Protein AF-A0ABC8RAA7-F1 (afdb_monomer_lite)

pLDDT: mean 89.94, std 8.85, range [50.09, 96.94]

Radius of gyration: 13.35 Å; chains: 1; bounding box: 34×23×30 Å

Structure (mmCIF, N/CA/C/O backbone):
data_AF-A0ABC8RAA7-F1
#
_entry.id   AF-A0ABC8RAA7-F1
#
loop_
_atom_site.group_PDB
_atom_site.id
_atom_site.type_symbol
_atom_site.label_atom_id
_atom_site.label_alt_id
_atom_site.label_comp_id
_atom_site.label_asym_id
_atom_site.label_entity_id
_atom_site.label_seq_id
_atom_site.pdbx_PDB_ins_code
_atom_site.Cartn_x
_atom_site.Cartn_y
_atom_site.Cartn_z
_atom_site.occupancy
_atom_site.B_iso_or_equiv
_atom_site.auth_seq_id
_atom_site.auth_comp_id
_atom_site.auth_asym_id
_atom_site.auth_atom_id
_atom_site.pdbx_PDB_model_num
ATOM 1 N N . LYS A 1 1 ? -13.192 12.636 5.293 1.00 50.09 1 LYS A N 1
ATOM 2 C CA . LYS A 1 1 ? -1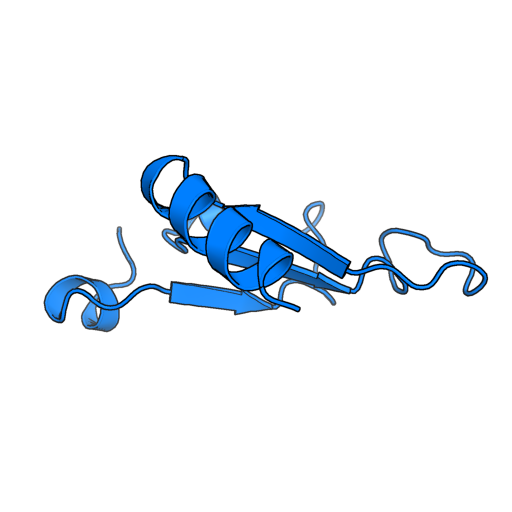4.004 11.397 5.406 1.00 50.09 1 LYS A CA 1
ATOM 3 C C . LYS A 1 1 ? -13.033 10.240 5.606 1.00 50.09 1 LYS A C 1
ATOM 5 O O . LYS A 1 1 ? -12.297 9.963 4.678 1.00 50.09 1 LYS A O 1
ATOM 10 N N . LYS A 1 2 ? -12.967 9.624 6.792 1.00 57.00 2 LYS A N 1
ATOM 11 C CA . LYS A 1 2 ? -12.229 8.360 6.975 1.00 57.00 2 LYS A CA 1
ATOM 12 C C . LYS A 1 2 ? -13.069 7.238 6.359 1.00 57.00 2 LYS A C 1
ATOM 14 O O . LYS A 1 2 ? -14.293 7.307 6.470 1.00 57.00 2 LYS A O 1
ATOM 19 N N . ALA A 1 3 ? -12.450 6.300 5.648 1.00 62.91 3 ALA A N 1
ATOM 20 C CA . ALA A 1 3 ? -13.113 5.259 4.858 1.00 62.91 3 ALA A CA 1
ATOM 21 C C . ALA A 1 3 ? -14.309 4.622 5.601 1.00 62.91 3 ALA A C 1
ATOM 23 O O . ALA A 1 3 ? -14.134 3.859 6.548 1.00 62.91 3 ALA A O 1
ATOM 24 N N . GLY A 1 4 ? -15.532 4.987 5.196 1.00 77.44 4 GLY A N 1
ATOM 25 C CA . GLY A 1 4 ? -16.724 4.969 6.058 1.00 77.44 4 GLY A CA 1
ATOM 26 C C . GLY A 1 4 ? -16.957 3.688 6.866 1.00 77.44 4 GLY A C 1
ATOM 27 O O . GLY A 1 4 ? -17.083 3.755 8.086 1.00 77.44 4 GLY A O 1
ATOM 28 N N . ILE A 1 5 ? -16.988 2.526 6.203 1.00 83.94 5 ILE A N 1
ATOM 29 C CA . ILE A 1 5 ? -17.293 1.232 6.845 1.00 83.94 5 ILE A CA 1
ATOM 30 C C . ILE A 1 5 ? -16.113 0.714 7.675 1.00 83.94 5 ILE A C 1
ATOM 32 O O . ILE A 1 5 ? -16.318 0.205 8.775 1.00 83.94 5 ILE A O 1
ATOM 36 N N . ALA A 1 6 ? -14.889 0.836 7.159 1.00 86.19 6 ALA A N 1
ATOM 37 C CA . ALA A 1 6 ? -13.691 0.359 7.845 1.00 86.19 6 ALA A CA 1
ATOM 38 C C . ALA A 1 6 ? -13.450 1.157 9.130 1.00 86.19 6 ALA A C 1
ATOM 40 O O . ALA A 1 6 ? -13.288 0.576 10.202 1.00 86.19 6 ALA A O 1
ATOM 41 N N . TYR A 1 7 ? -13.567 2.484 9.040 1.00 84.75 7 TYR A N 1
ATOM 42 C CA . TYR A 1 7 ? -13.449 3.368 10.190 1.00 84.75 7 TYR A CA 1
ATOM 43 C C . TYR A 1 7 ? -14.505 3.069 11.261 1.00 84.75 7 TYR A C 1
ATOM 45 O O . TYR A 1 7 ? -14.170 2.975 12.439 1.00 84.75 7 TYR A O 1
ATOM 53 N N . ALA A 1 8 ? -15.764 2.842 10.864 1.00 88.31 8 ALA A N 1
ATOM 54 C CA . ALA A 1 8 ? -16.840 2.486 11.795 1.00 88.31 8 ALA A CA 1
ATOM 55 C C . ALA A 1 8 ? -16.595 1.162 12.545 1.00 88.31 8 ALA A C 1
ATOM 57 O O . ALA A 1 8 ? -17.210 0.920 13.580 1.00 88.31 8 ALA A O 1
ATOM 58 N N . ARG A 1 9 ? -15.701 0.308 12.034 1.00 91.06 9 ARG A N 1
ATOM 59 C CA . ARG A 1 9 ? -15.319 -0.977 12.636 1.00 91.06 9 ARG A CA 1
ATOM 60 C C . ARG A 1 9 ? -13.925 -0.957 13.270 1.00 91.06 9 ARG A C 1
ATOM 62 O O . ARG A 1 9 ? -13.445 -2.008 13.678 1.00 91.06 9 ARG A O 1
ATOM 69 N N . GLY A 1 10 ? -13.271 0.206 13.335 1.00 88.81 10 GLY A N 1
ATOM 70 C CA . GLY A 1 10 ? -11.905 0.334 13.853 1.00 88.81 10 GLY A CA 1
ATOM 71 C C . GLY A 1 10 ? -10.843 -0.376 13.004 1.00 88.81 10 GLY A C 1
ATOM 72 O O . GLY A 1 10 ? -9.770 -0.687 13.512 1.00 88.81 10 GLY A O 1
ATOM 73 N N . ALA A 1 11 ? -11.134 -0.660 11.733 1.00 90.31 11 ALA A N 1
ATOM 74 C CA . ALA A 1 11 ? -10.205 -1.317 10.822 1.00 90.31 11 ALA A CA 1
ATOM 75 C C . ALA A 1 11 ? -9.295 -0.300 10.120 1.00 90.31 11 ALA A C 1
ATOM 77 O O . ALA A 1 11 ? -9.743 0.787 9.750 1.00 90.31 11 ALA A O 1
ATOM 78 N N . LEU A 1 12 ? -8.040 -0.693 9.894 1.00 91.00 12 LEU A N 1
ATOM 79 C CA . LEU A 1 12 ? -7.096 0.058 9.067 1.00 91.00 12 LEU A CA 1
ATOM 80 C C . LEU A 1 12 ? -7.416 -0.132 7.583 1.00 91.00 12 LEU A C 1
ATOM 82 O O . LEU A 1 12 ? -7.756 -1.236 7.149 1.00 91.00 12 LEU A O 1
ATOM 86 N N . VAL A 1 13 ? -7.254 0.929 6.797 1.00 93.50 13 VAL A N 1
ATOM 87 C CA . VAL A 1 13 ? -7.395 0.883 5.340 1.00 93.50 13 VAL A CA 1
ATOM 88 C C . VAL A 1 13 ? -6.042 1.024 4.666 1.00 93.50 13 VAL A C 1
ATOM 90 O O . VAL A 1 13 ? -5.351 2.030 4.829 1.00 93.50 13 VAL A O 1
ATOM 93 N N . LEU A 1 14 ? -5.703 0.020 3.860 1.00 94.44 14 LEU A N 1
ATOM 94 C CA . LEU A 1 14 ? -4.538 0.016 2.989 1.00 94.44 14 LEU A CA 1
ATOM 95 C C . LEU A 1 14 ? -4.974 0.133 1.530 1.00 94.44 14 LEU A C 1
ATOM 97 O O . LEU A 1 14 ? -5.881 -0.575 1.093 1.00 94.44 14 LEU A O 1
ATOM 101 N N . VAL A 1 15 ? -4.298 0.992 0.770 1.00 96.12 15 VAL A N 1
ATOM 102 C CA . VAL A 1 15 ? -4.488 1.110 -0.681 1.00 96.12 15 VAL A CA 1
ATOM 103 C C . VAL A 1 15 ? -3.188 0.763 -1.399 1.00 96.12 15 VAL A C 1
ATOM 105 O O . VAL A 1 15 ? -2.165 1.402 -1.167 1.00 96.12 15 VAL A O 1
ATOM 108 N N . ASP A 1 16 ? -3.226 -0.220 -2.300 1.00 96.81 16 ASP A N 1
ATOM 109 C CA . ASP A 1 16 ? -2.157 -0.412 -3.283 1.00 96.81 16 ASP A CA 1
ATOM 110 C C . ASP A 1 16 ? -2.310 0.641 -4.383 1.00 96.81 16 ASP A C 1
ATOM 112 O O . ASP A 1 16 ? -3.250 0.616 -5.178 1.00 96.81 16 ASP A O 1
ATOM 116 N N . ASN A 1 17 ? -1.380 1.588 -4.406 1.00 96.69 17 ASN A N 1
ATOM 117 C CA . ASN A 1 17 ? -1.359 2.705 -5.336 1.00 96.69 17 ASN A CA 1
ATOM 118 C C . ASN A 1 17 ? -0.232 2.549 -6.374 1.00 96.69 17 ASN A C 1
ATOM 120 O O . ASN A 1 17 ? 0.278 3.531 -6.917 1.00 96.69 17 ASN A O 1
ATOM 124 N N . SER A 1 18 ? 0.189 1.310 -6.655 1.00 94.44 18 SER A N 1
ATOM 125 C CA . SER A 1 18 ? 1.297 1.011 -7.571 1.00 94.44 18 SER A CA 1
ATOM 126 C C . SER A 1 18 ? 1.062 1.486 -9.007 1.00 94.44 18 SER A C 1
ATOM 128 O O . SER A 1 18 ? 2.038 1.798 -9.677 1.00 94.44 18 SER A O 1
ATOM 130 N N . ILE A 1 19 ? -0.188 1.530 -9.489 1.00 94.12 19 ILE A N 1
ATOM 131 C CA . ILE A 1 19 ? -0.510 1.941 -10.871 1.00 94.12 19 ILE A CA 1
ATOM 132 C C . ILE A 1 19 ? -0.613 3.459 -11.004 1.00 94.12 19 ILE A C 1
ATOM 134 O O . ILE A 1 19 ? 0.032 4.043 -11.865 1.00 94.12 19 ILE A O 1
ATOM 138 N N . MET A 1 20 ? -1.404 4.106 -10.146 1.00 94.31 20 MET A N 1
ATOM 139 C CA . MET A 1 20 ? -1.588 5.559 -10.211 1.00 94.31 20 MET A CA 1
ATOM 140 C C . MET A 1 20 ? -0.336 6.309 -9.749 1.00 94.31 20 MET A C 1
ATOM 142 O O . MET A 1 20 ? -0.080 7.418 -10.218 1.00 94.31 20 MET A O 1
ATOM 146 N N . SER A 1 21 ? 0.470 5.696 -8.868 1.00 90.25 21 SER A N 1
ATOM 147 C CA . SER A 1 21 ? 1.618 6.322 -8.201 1.00 90.25 21 SER A CA 1
ATOM 148 C C . SER A 1 21 ? 1.192 7.530 -7.333 1.00 90.25 21 SER A C 1
ATOM 150 O O . SER A 1 21 ? 0.031 7.949 -7.387 1.00 90.25 21 SER A O 1
ATOM 152 N N . PRO A 1 22 ? 2.082 8.121 -6.510 1.00 91.31 22 PRO A N 1
ATOM 153 C CA . PRO A 1 22 ? 1.714 9.300 -5.721 1.00 91.31 22 PRO A CA 1
ATOM 154 C C . PRO A 1 22 ? 1.464 10.546 -6.592 1.00 91.31 22 PRO A C 1
ATOM 156 O O . PRO A 1 22 ? 0.951 11.546 -6.095 1.00 91.31 22 PRO A O 1
ATOM 159 N N . VAL A 1 23 ? 1.814 10.489 -7.884 1.00 94.12 23 VAL A N 1
ATOM 160 C CA . VAL A 1 23 ? 1.636 11.591 -8.837 1.00 94.12 23 VAL A CA 1
ATOM 161 C C . VAL A 1 23 ? 0.172 11.752 -9.250 1.00 94.12 23 VAL A C 1
ATOM 163 O O . VAL A 1 23 ? -0.302 12.879 -9.345 1.00 94.12 23 VAL A O 1
ATOM 166 N N . LEU A 1 24 ? -0.554 10.652 -9.494 1.00 95.31 24 LEU A N 1
ATOM 167 C CA . LEU A 1 24 ? -1.928 10.712 -10.021 1.00 95.31 24 LEU A CA 1
ATOM 168 C C . LEU A 1 24 ? -3.005 10.471 -8.958 1.00 95.31 24 LEU A C 1
ATOM 170 O O . LEU A 1 24 ? -4.180 10.728 -9.209 1.00 95.31 24 LEU A O 1
ATOM 174 N N . SER A 1 25 ? -2.637 9.950 -7.787 1.00 96.38 25 SER A N 1
ATOM 175 C CA . SER A 1 25 ? -3.567 9.731 -6.680 1.00 96.38 25 SER A CA 1
ATOM 176 C C . SER A 1 25 ? -2.841 9.796 -5.344 1.00 96.38 25 SER A C 1
ATOM 178 O O . SER A 1 25 ? -1.766 9.214 -5.188 1.00 96.38 25 SER A O 1
ATOM 180 N N . GLN A 1 26 ? -3.466 10.443 -4.359 1.00 95.31 26 GLN A N 1
ATOM 181 C CA . GLN A 1 26 ? -2.958 10.560 -2.991 1.00 95.31 26 GLN A CA 1
ATOM 182 C C . GLN A 1 26 ? -3.957 9.949 -1.989 1.00 95.31 26 GLN A C 1
ATOM 184 O O . GLN A 1 26 ? -4.676 10.674 -1.301 1.00 95.31 26 GLN A O 1
ATOM 189 N N . PRO A 1 27 ? -4.039 8.604 -1.871 1.00 95.06 27 PRO A N 1
ATOM 190 C CA . PRO A 1 27 ? -5.081 7.954 -1.070 1.00 95.06 27 PRO A CA 1
ATOM 191 C C . PRO A 1 27 ? -5.039 8.280 0.429 1.00 95.06 27 PRO A C 1
ATOM 193 O O . PRO A 1 27 ? -6.069 8.184 1.096 1.00 95.06 27 PRO A O 1
ATOM 196 N N . LEU A 1 28 ? -3.882 8.696 0.961 1.00 93.31 28 LEU A N 1
ATOM 197 C CA . LEU A 1 28 ? -3.763 9.173 2.345 1.00 93.31 28 LEU A CA 1
ATOM 198 C C . LEU A 1 28 ? -4.669 10.388 2.601 1.00 93.31 28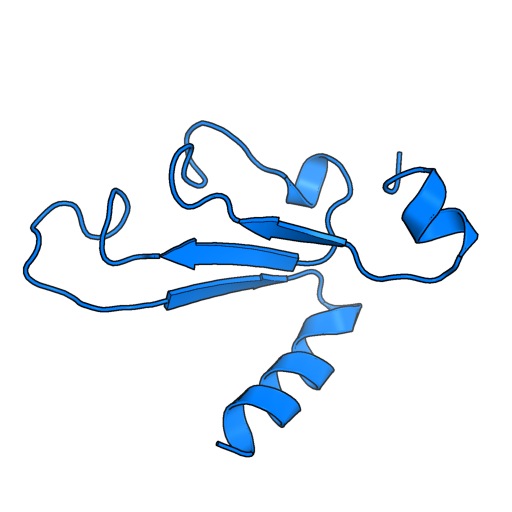 LEU A C 1
ATOM 200 O O . LEU A 1 28 ? -5.345 10.444 3.626 1.00 93.31 28 LEU A O 1
ATOM 204 N N . GLU A 1 29 ? -4.767 11.316 1.645 1.00 92.94 29 GLU A N 1
ATOM 205 C CA . GLU A 1 29 ? -5.663 12.477 1.743 1.00 92.94 29 GLU A CA 1
ATOM 206 C C . GLU A 1 29 ? -7.144 12.080 1.633 1.00 92.94 29 GLU A C 1
ATOM 208 O O . GLU A 1 29 ? -8.034 12.753 2.158 1.00 92.94 29 GLU A O 1
ATOM 213 N N . LEU A 1 30 ? -7.413 10.936 0.999 1.00 91.56 30 LEU A N 1
ATOM 214 C CA . LEU A 1 30 ? -8.751 10.368 0.828 1.00 91.56 30 LEU A CA 1
ATOM 215 C C . LEU A 1 30 ? -9.195 9.496 2.015 1.00 91.56 30 LEU A C 1
ATOM 217 O O . LEU A 1 30 ? -10.321 8.994 2.022 1.00 91.56 30 LEU A O 1
ATOM 221 N N . GLY A 1 31 ? -8.349 9.352 3.040 1.00 90.81 31 GLY A N 1
ATOM 222 C CA . GLY A 1 31 ? -8.675 8.657 4.284 1.00 90.81 31 GLY A CA 1
ATOM 223 C C . GLY A 1 31 ? -8.220 7.200 4.356 1.00 90.81 31 GLY A C 1
ATOM 224 O O . GLY A 1 31 ? -8.796 6.454 5.150 1.00 90.81 31 GLY A O 1
ATOM 225 N N . ALA A 1 32 ? -7.233 6.798 3.550 1.00 93.62 32 ALA A N 1
ATOM 226 C CA . ALA A 1 32 ? -6.454 5.586 3.800 1.00 93.62 32 ALA A CA 1
ATOM 227 C C . ALA A 1 32 ? -5.457 5.807 4.954 1.00 93.62 32 ALA A C 1
ATOM 229 O O . ALA A 1 32 ? -4.958 6.915 5.149 1.00 93.62 32 ALA A O 1
ATOM 230 N N . ASP A 1 33 ? -5.141 4.745 5.692 1.00 93.38 33 ASP A N 1
ATOM 231 C CA . ASP A 1 33 ? -4.152 4.769 6.778 1.00 93.38 33 ASP A CA 1
ATOM 232 C C . ASP A 1 33 ? -2.753 4.379 6.279 1.00 93.38 33 ASP A C 1
ATOM 234 O O . ASP A 1 33 ? -1.737 4.858 6.794 1.00 93.38 33 ASP A O 1
ATOM 238 N N . ILE A 1 34 ? -2.710 3.505 5.268 1.00 95.25 34 ILE A N 1
ATOM 239 C CA . ILE A 1 34 ? -1.494 2.980 4.647 1.00 95.25 34 ILE A CA 1
ATOM 240 C C . ILE A 1 34 ? -1.649 3.032 3.124 1.00 95.25 34 ILE A C 1
ATOM 242 O O . ILE A 1 34 ? -2.692 2.677 2.574 1.00 95.25 34 ILE A O 1
ATOM 246 N N . VAL A 1 35 ? -0.593 3.426 2.424 1.00 96.75 35 VAL A N 1
ATOM 247 C CA . VAL A 1 35 ? -0.493 3.337 0.969 1.00 96.75 35 VAL A CA 1
ATOM 248 C C . VAL A 1 35 ? 0.740 2.532 0.601 1.00 96.75 35 VAL A C 1
ATOM 250 O O . VAL A 1 35 ? 1.847 2.841 1.035 1.00 96.75 35 VAL A O 1
ATOM 253 N N . MET A 1 36 ? 0.541 1.497 -0.207 1.00 96.69 36 MET A N 1
ATOM 254 C CA . MET A 1 36 ? 1.607 0.652 -0.727 1.00 96.69 36 MET A CA 1
ATOM 255 C C . MET A 1 36 ? 1.938 1.036 -2.165 1.00 96.69 36 MET A C 1
ATOM 257 O O . MET A 1 36 ? 1.046 1.282 -2.975 1.00 96.69 36 MET A O 1
ATOM 261 N N . HIS A 1 37 ? 3.225 1.015 -2.495 1.00 96.94 37 HIS A N 1
ATOM 262 C CA . HIS A 1 37 ? 3.707 1.077 -3.865 1.00 96.94 37 HIS A CA 1
ATOM 263 C C . HIS A 1 37 ? 4.745 -0.012 -4.123 1.00 96.94 37 HIS A C 1
ATOM 265 O O . HIS A 1 37 ? 5.717 -0.162 -3.383 1.00 96.94 37 HIS A O 1
ATOM 271 N N . SER A 1 38 ? 4.601 -0.710 -5.245 1.00 96.06 38 SER A N 1
ATOM 272 C CA . SER A 1 38 ? 5.715 -1.393 -5.894 1.00 96.06 38 SER A CA 1
ATOM 273 C C . SER A 1 38 ? 6.583 -0.339 -6.568 1.00 96.06 38 SER A C 1
ATOM 275 O O . SER A 1 38 ? 6.275 0.132 -7.666 1.00 96.06 38 SER A O 1
ATOM 277 N N . ALA A 1 39 ? 7.668 0.036 -5.896 1.00 94.81 39 ALA A N 1
ATOM 278 C CA . ALA A 1 39 ? 8.582 1.035 -6.417 1.00 94.81 39 ALA A CA 1
ATOM 279 C C . ALA A 1 39 ? 9.313 0.550 -7.676 1.00 94.81 39 ALA A C 1
ATOM 281 O O . ALA A 1 39 ? 9.668 1.373 -8.504 1.00 94.81 39 ALA A O 1
ATOM 282 N N . THR A 1 40 ? 9.405 -0.764 -7.900 1.00 94.81 40 THR A N 1
ATOM 283 C CA . THR A 1 40 ? 9.888 -1.381 -9.152 1.00 94.81 40 THR A CA 1
ATOM 284 C C . THR A 1 40 ? 9.235 -0.831 -10.423 1.00 94.81 40 THR A C 1
ATOM 286 O O . THR A 1 40 ? 9.860 -0.818 -11.478 1.00 94.81 40 THR A O 1
ATOM 289 N N . LYS A 1 41 ? 7.957 -0.434 -10.347 1.00 91.38 41 LYS A N 1
ATOM 290 C CA . LYS A 1 41 ? 7.153 -0.048 -11.514 1.00 91.38 41 LYS A CA 1
ATOM 291 C C . LYS A 1 41 ? 7.392 1.417 -11.879 1.00 91.38 41 LYS A C 1
ATOM 293 O O . LYS A 1 41 ? 8.506 1.811 -12.179 1.00 91.38 41 LYS A O 1
ATOM 298 N N . PHE A 1 42 ? 6.347 2.237 -11.828 1.00 92.88 42 PHE A N 1
ATOM 299 C CA . PHE A 1 42 ? 6.374 3.624 -12.281 1.00 92.88 42 PHE A CA 1
ATOM 300 C C . PHE A 1 42 ? 7.243 4.552 -11.420 1.00 92.88 42 PHE A C 1
ATOM 302 O O . PHE A 1 42 ? 7.575 5.637 -11.877 1.00 92.88 42 PHE A O 1
ATOM 309 N N . ILE A 1 43 ? 7.616 4.149 -10.197 1.00 92.62 43 ILE A N 1
ATOM 310 C CA . ILE A 1 43 ? 8.498 4.954 -9.336 1.00 92.62 43 ILE A CA 1
ATOM 311 C C . ILE A 1 43 ? 9.960 4.817 -9.780 1.00 92.62 43 ILE A C 1
ATOM 313 O O . ILE A 1 43 ? 10.620 5.827 -9.988 1.00 92.62 43 ILE A O 1
ATOM 317 N N . ALA A 1 44 ? 10.470 3.592 -9.937 1.00 94.19 44 ALA A N 1
ATOM 318 C CA . ALA A 1 44 ? 11.814 3.352 -10.454 1.00 94.19 44 ALA A CA 1
ATOM 319 C C . ALA A 1 44 ? 11.871 3.604 -11.963 1.00 94.19 44 ALA A C 1
ATOM 321 O O . ALA A 1 44 ? 12.812 4.223 -12.436 1.00 94.19 44 ALA A O 1
ATOM 322 N N . GLY A 1 45 ? 10.875 3.140 -12.723 1.00 91.62 45 GLY A N 1
ATOM 323 C CA . GLY A 1 45 ? 10.672 3.434 -14.147 1.00 91.62 45 GLY A CA 1
ATOM 324 C C . GLY A 1 45 ? 11.602 2.704 -15.121 1.00 91.62 45 GLY A C 1
ATOM 325 O O . GLY A 1 45 ? 11.294 2.642 -16.307 1.00 91.62 45 GLY A O 1
ATOM 326 N N . HIS A 1 46 ? 12.697 2.115 -14.634 1.00 94.19 46 HIS A N 1
ATOM 327 C CA . HIS A 1 46 ? 13.782 1.582 -15.469 1.00 94.19 46 HIS A CA 1
ATOM 328 C C . HIS A 1 46 ? 13.928 0.051 -15.417 1.00 94.19 46 HIS A C 1
ATOM 330 O O . HIS A 1 46 ? 14.788 -0.508 -16.088 1.00 94.19 46 HIS A O 1
ATOM 336 N N . SER A 1 47 ? 13.047 -0.651 -14.691 1.00 92.19 47 SER A N 1
ATOM 337 C CA . SER A 1 47 ? 13.029 -2.127 -14.578 1.00 92.19 47 SER A CA 1
ATOM 338 C C . SER A 1 47 ? 14.331 -2.768 -14.066 1.00 92.19 47 SER A C 1
ATOM 340 O O . SER A 1 47 ? 14.547 -3.963 -14.246 1.00 92.19 47 SER A O 1
ATOM 342 N N . ASP A 1 48 ? 15.183 -1.991 -13.407 1.00 94.94 48 ASP A N 1
ATOM 343 C CA . ASP A 1 48 ? 16.501 -2.374 -12.892 1.00 94.94 48 ASP A CA 1
ATOM 344 C C . ASP A 1 48 ? 16.568 -2.395 -11.353 1.00 94.94 48 ASP A C 1
ATOM 346 O O . ASP A 1 48 ? 17.529 -2.898 -10.773 1.00 94.94 48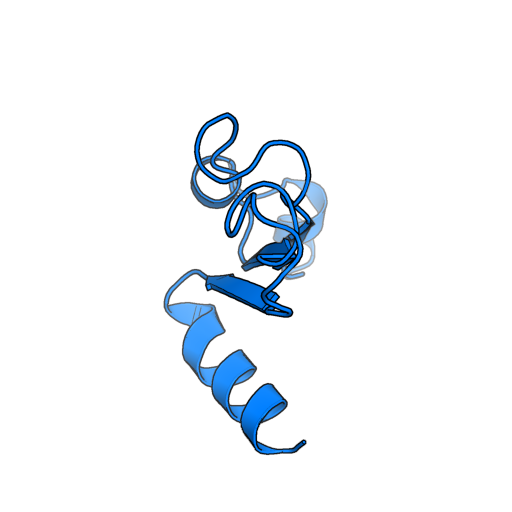 ASP A O 1
ATOM 350 N N . VAL A 1 49 ? 15.527 -1.898 -10.678 1.00 95.88 49 VAL A N 1
ATOM 351 C CA . VAL A 1 49 ? 15.410 -1.860 -9.215 1.00 95.88 49 VAL A CA 1
ATOM 352 C C . VAL A 1 49 ? 14.174 -2.626 -8.764 1.00 95.88 49 VAL A C 1
ATOM 354 O O . VAL A 1 49 ? 13.069 -2.364 -9.232 1.00 95.88 49 VAL A O 1
ATOM 357 N N . MET A 1 50 ? 14.332 -3.518 -7.782 1.00 96.88 50 MET A N 1
ATOM 358 C CA . MET A 1 50 ? 13.210 -4.106 -7.049 1.00 96.88 50 MET A CA 1
ATOM 359 C C . MET A 1 50 ? 13.085 -3.481 -5.663 1.00 96.88 50 MET A C 1
ATOM 361 O O . MET A 1 50 ? 13.979 -3.624 -4.835 1.00 96.88 50 MET A O 1
ATOM 365 N N . ALA A 1 51 ? 11.967 -2.802 -5.409 1.00 95.50 51 ALA A N 1
ATOM 366 C CA . ALA A 1 51 ? 11.703 -2.168 -4.122 1.00 95.50 51 ALA A CA 1
ATOM 367 C C . ALA A 1 51 ? 10.197 -2.046 -3.842 1.00 95.50 51 ALA A C 1
ATOM 369 O O . ALA A 1 51 ? 9.372 -1.955 -4.758 1.00 95.50 51 ALA A O 1
ATOM 370 N N . GLY A 1 52 ? 9.853 -2.010 -2.555 1.00 94.75 52 GLY A N 1
ATOM 371 C CA . GLY A 1 52 ? 8.519 -1.702 -2.046 1.00 94.75 52 GLY A CA 1
ATOM 372 C C . GLY A 1 52 ? 8.561 -0.471 -1.145 1.00 94.75 52 GLY A C 1
ATOM 373 O O . GLY A 1 52 ? 9.547 -0.244 -0.449 1.00 94.75 52 GLY A O 1
ATOM 374 N N . VAL A 1 53 ? 7.496 0.328 -1.164 1.00 95.06 53 VAL A N 1
ATOM 375 C CA . VAL A 1 53 ? 7.342 1.514 -0.311 1.00 95.06 53 VAL A CA 1
ATOM 376 C C . VAL A 1 53 ? 5.994 1.450 0.390 1.00 95.06 53 VAL A C 1
ATOM 378 O O . VAL A 1 53 ? 4.971 1.191 -0.245 1.00 95.06 53 VAL A O 1
ATOM 381 N N . LEU A 1 54 ? 5.998 1.721 1.694 1.00 95.50 54 LEU A N 1
ATOM 382 C CA . LEU A 1 54 ? 4.800 1.939 2.497 1.00 95.50 54 LEU A CA 1
ATOM 383 C C . LEU A 1 54 ? 4.811 3.383 3.003 1.00 95.50 54 LEU A C 1
ATOM 385 O O . LEU A 1 54 ? 5.693 3.769 3.767 1.00 95.50 54 LEU A O 1
ATOM 389 N N . ALA A 1 55 ? 3.832 4.176 2.576 1.00 95.00 55 ALA A N 1
ATOM 390 C CA . ALA A 1 55 ? 3.562 5.504 3.115 1.00 95.00 55 ALA A CA 1
ATOM 391 C C . ALA A 1 55 ? 2.407 5.403 4.116 1.00 95.00 55 ALA A C 1
ATOM 393 O O . ALA A 1 55 ? 1.384 4.785 3.827 1.00 95.00 55 ALA A O 1
ATOM 394 N N . THR A 1 56 ? 2.568 5.966 5.311 1.00 94.81 56 THR A N 1
ATOM 395 C CA . THR A 1 56 ? 1.663 5.694 6.438 1.00 94.81 56 THR A CA 1
ATOM 396 C C . THR A 1 56 ? 1.387 6.952 7.237 1.00 94.81 56 THR A C 1
ATOM 398 O O . THR A 1 56 ? 2.264 7.806 7.373 1.00 94.81 56 THR A O 1
ATOM 401 N N . MET A 1 57 ? 0.223 7.015 7.876 1.00 88.94 57 MET A N 1
ATOM 402 C CA . MET A 1 57 ? -0.006 7.987 8.944 1.00 88.94 57 MET A CA 1
ATOM 403 C C . MET A 1 57 ? 0.882 7.681 10.164 1.00 88.94 57 MET A C 1
ATOM 405 O O . MET A 1 57 ? 1.210 6.524 10.446 1.00 88.94 57 MET A O 1
ATOM 409 N N . ALA A 1 58 ? 1.261 8.718 10.919 1.00 86.94 58 ALA A N 1
ATOM 410 C CA . ALA A 1 58 ? 2.198 8.593 12.042 1.00 86.94 58 ALA A CA 1
ATOM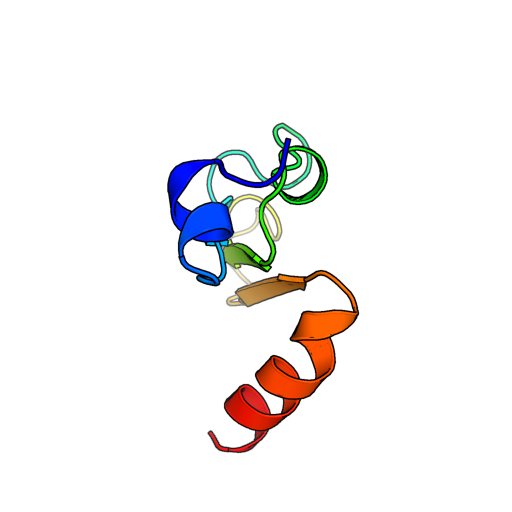 411 C C . ALA A 1 58 ? 1.742 7.587 13.118 1.00 86.94 58 ALA A C 1
ATOM 413 O O . ALA A 1 58 ? 2.565 6.899 13.715 1.00 86.94 58 ALA A O 1
ATOM 414 N N . ASN A 1 59 ? 0.430 7.453 13.329 1.00 83.75 59 ASN A N 1
ATOM 415 C CA . ASN A 1 59 ? -0.157 6.529 14.301 1.00 83.75 59 ASN A CA 1
ATOM 416 C C . ASN A 1 59 ? 0.001 5.042 13.933 1.00 83.75 59 ASN A C 1
ATOM 418 O O . ASN A 1 59 ? -0.226 4.195 14.791 1.00 83.75 59 ASN A O 1
ATOM 422 N N . VAL A 1 60 ? 0.367 4.716 12.688 1.00 88.81 60 VAL A N 1
ATOM 423 C CA . VAL A 1 60 ? 0.529 3.328 12.208 1.00 88.81 60 VAL A CA 1
ATOM 424 C C . VAL A 1 60 ? 1.998 2.987 11.921 1.00 88.81 60 VAL A C 1
ATOM 426 O O . VAL A 1 60 ? 2.373 1.815 11.899 1.00 88.81 60 VAL A O 1
ATOM 429 N N . ALA A 1 61 ? 2.854 4.002 11.768 1.00 88.44 61 ALA A N 1
ATOM 430 C CA . ALA A 1 61 ? 4.259 3.842 11.396 1.00 88.44 61 ALA A CA 1
ATOM 431 C C . ALA A 1 61 ? 5.043 2.924 12.351 1.00 88.44 61 ALA A C 1
ATOM 433 O O . ALA A 1 61 ? 5.720 2.004 11.896 1.00 88.44 61 ALA A O 1
ATOM 434 N N . ALA A 1 62 ? 4.916 3.126 13.668 1.00 87.56 62 ALA A N 1
ATOM 435 C CA . ALA A 1 62 ? 5.656 2.345 14.665 1.00 87.56 62 ALA A CA 1
ATOM 436 C C . ALA A 1 62 ? 5.288 0.851 14.633 1.00 87.56 62 ALA A C 1
ATOM 438 O O . ALA A 1 62 ? 6.167 -0.006 14.656 1.00 87.56 62 ALA A O 1
ATOM 439 N N . PHE A 1 63 ? 3.993 0.540 14.509 1.00 87.94 63 PHE A N 1
ATOM 440 C CA . PHE A 1 63 ? 3.511 -0.836 14.387 1.00 87.94 63 PHE A CA 1
ATOM 441 C C . PHE A 1 63 ? 4.095 -1.527 13.150 1.00 87.94 63 PHE A C 1
ATOM 443 O O . PHE A 1 63 ? 4.611 -2.638 13.243 1.00 87.94 63 PHE A O 1
ATOM 450 N N . LEU A 1 64 ? 4.067 -0.854 11.996 1.00 88.69 64 LEU A N 1
ATOM 451 C CA . LEU A 1 64 ? 4.589 -1.423 10.754 1.00 88.69 64 LEU A CA 1
ATOM 452 C C . LEU A 1 64 ? 6.106 -1.608 10.782 1.00 88.69 64 LEU A C 1
ATOM 454 O O . LEU A 1 64 ? 6.587 -2.628 10.299 1.00 88.69 64 LEU A O 1
ATOM 458 N N . GLN A 1 65 ? 6.853 -0.681 11.384 1.00 87.81 65 GLN A N 1
ATOM 459 C CA . GLN A 1 65 ? 8.295 -0.846 11.576 1.00 87.81 65 GLN A CA 1
ATOM 460 C C . GLN A 1 65 ? 8.614 -2.096 12.398 1.00 87.81 65 GLN A C 1
ATOM 462 O O . GLN A 1 65 ? 9.511 -2.847 12.025 1.00 87.81 65 GLN A O 1
ATOM 467 N N . THR A 1 66 ? 7.855 -2.363 13.466 1.00 87.06 66 THR A N 1
ATOM 468 C CA . THR A 1 66 ? 8.001 -3.606 14.235 1.00 87.06 66 THR A CA 1
ATOM 469 C C . THR A 1 66 ? 7.719 -4.834 13.373 1.00 87.06 66 THR A C 1
ATOM 471 O O . THR A 1 66 ? 8.523 -5.757 13.364 1.00 87.06 66 THR A O 1
ATOM 474 N N . VAL A 1 67 ? 6.614 -4.850 12.623 1.00 87.12 67 VAL A N 1
ATOM 475 C CA . VAL A 1 67 ? 6.248 -6.001 11.776 1.00 87.12 67 VAL A CA 1
ATOM 476 C C . VAL A 1 67 ? 7.308 -6.274 10.706 1.00 87.12 67 VAL A C 1
ATOM 478 O O . VAL A 1 67 ? 7.655 -7.431 10.484 1.00 87.12 67 VAL A O 1
ATOM 481 N N . ILE A 1 68 ? 7.845 -5.230 10.071 1.00 87.00 68 ILE A N 1
ATOM 482 C CA . ILE A 1 68 ? 8.899 -5.363 9.058 1.00 87.00 68 ILE A CA 1
ATOM 483 C C . ILE A 1 68 ? 10.195 -5.868 9.693 1.00 87.00 68 ILE A C 1
ATOM 485 O O . ILE A 1 68 ? 10.800 -6.772 9.146 1.00 87.00 68 ILE A O 1
ATOM 489 N N . ALA A 1 69 ? 10.597 -5.338 10.851 1.00 86.38 69 ALA A N 1
ATOM 490 C CA . ALA A 1 69 ? 11.841 -5.731 11.519 1.00 86.38 69 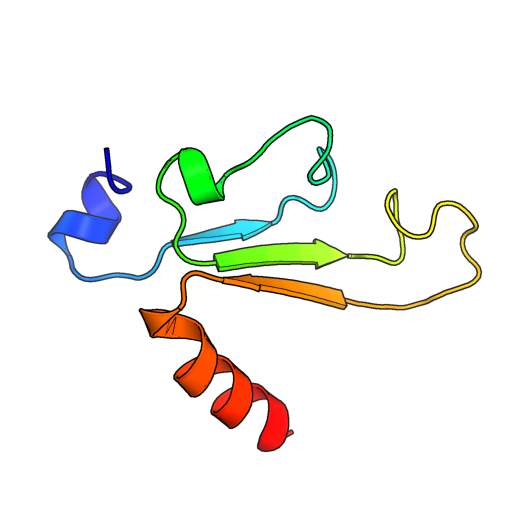ALA A CA 1
ATOM 491 C C . ALA A 1 69 ? 11.834 -7.168 12.077 1.00 86.38 69 ALA A C 1
ATOM 493 O O . ALA A 1 69 ? 12.885 -7.684 12.448 1.00 86.38 69 ALA A O 1
ATOM 494 N N . LEU A 1 70 ? 10.661 -7.798 12.182 1.00 82.69 70 LEU A N 1
ATOM 495 C CA . LEU A 1 70 ? 10.514 -9.196 1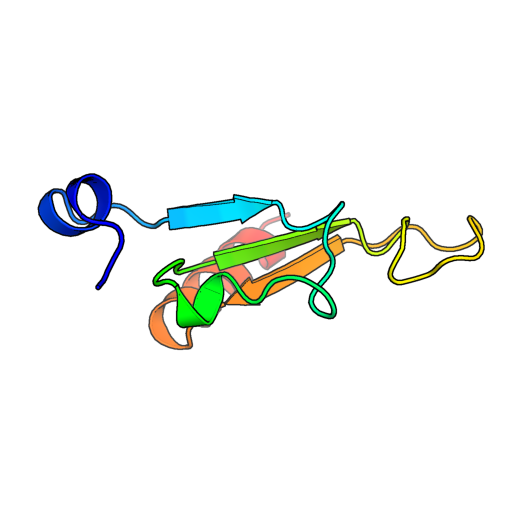2.598 1.00 82.69 70 LEU A CA 1
ATOM 496 C C . LEU A 1 70 ? 10.734 -10.205 11.454 1.00 82.69 70 LEU A C 1
ATOM 498 O O . LEU A 1 70 ? 10.670 -11.408 11.707 1.00 82.69 70 LEU A O 1
ATOM 502 N N . HIS A 1 71 ? 10.977 -9.733 10.230 1.00 62.31 71 HIS A N 1
ATOM 503 C CA . HIS A 1 71 ? 11.243 -10.539 9.037 1.00 62.31 71 HIS A CA 1
ATOM 504 C C . HIS A 1 71 ? 12.570 -10.114 8.401 1.00 62.31 71 HIS A C 1
ATOM 506 O O . HIS A 1 71 ? 13.218 -10.993 7.793 1.00 62.31 71 HIS A O 1
#

Secondary structure (DSSP, 8-state):
---HHHHHTT---EEE-TTTHHHH--TTTTT-SEEEEETTTTTT-SS----EEEEE-HHHHHHHHHHHHT-

Foldseek 3Di:
DAPPPCVVVVHAAEAACQPCPCVRDDCVVVRHFKYKYQCCPPVVPPNPDGDIDIDGDPVCVVVVVVVVVVD

InterPro domains:
  IPR000277 Cys/Met metabolism, pyridoxal phosphate-dependent enzyme [PF01053] (5-58)
  IPR000277 Cys/Met metabolism, pyridoxal phosphate-dependent enzyme [PTHR11808] (5-58)
  IPR015421 Pyridoxal phosphate-dependent transferase, major domain [G3DSA:3.40.640.10] (1-70)
  IPR015424 Pyridoxal phosphate-dependent transferase [SSF53383] (3-64)
  IPR054542 Cys/Met metabolism enzyme, pyridoxal-phosphate attachment site [PS00868] (33-47)

Sequence (71 aa):
KKAGIAYARGALVLVDNSIMSPVLSQPLELGADIVMHSATKFIAGHSDVMAGVLATMANVAAFLQTVIALH

Organism: NCBI:txid185542